Protein AF-A0A6W0LTY1-F1 (afdb_monomer)

Organism: Salmonella enterica I (NCBI:txid59201)

Solvent-accessible surface area (backbone atoms only — not comparable to full-atom values): 7071 Å² total; per-residue (Å²): 86,79,49,57,76,75,85,70,92,63,84,70,81,53,72,70,56,63,74,70,50,47,71,68,54,81,70,44,50,62,34,54,58,46,40,62,73,64,42,72,47,89,92,46,80,63,73,86,64,76,85,74,84,88,75,75,88,73,92,55,81,94,46,54,25,20,43,73,61,71,98,53,19,27,34,32,40,86,86,71,52,77,41,84,48,52,64,73,60,39,70,75,37,54,63,73,51,68,34,50,70,68,56,50,52,59,51,59,78,76,101

Mean predicted aligned error: 4.76 Å

Foldseek 3Di:
DFDWPDDDPDLDDDPVCVVPTDGPDADDAAPCCCQPPVVVDDPRPDDDSDDDPPDDDPDQPPAWAWDDDDQQIWIAGPVGDIDGDDPVVSVVHHHPDHDYPVRVVVVSVVD

Sequence (111 aa):
SELFDIIKKPPGITELEISNARRIIEPIIVDTYSLFDKKLENGSDWRIIGHQVNYNPKNLDGIYFALGIGDSCKKKDCYGNDFLISESEWKTLPKLSPKGGFDIKKRLEIA

pLDDT: mean 88.89, std 6.34, range [56.34, 97.0]

Structure (mmCIF, N/CA/C/O backbone):
data_AF-A0A6W0LTY1-F1
#
_entry.id   AF-A0A6W0LTY1-F1
#
loop_
_atom_site.group_PDB
_atom_site.id
_atom_site.type_symbol
_atom_site.label_atom_id
_atom_site.label_alt_id
_atom_site.label_comp_id
_atom_site.label_asym_id
_atom_site.label_entity_id
_atom_site.label_seq_id
_atom_site.pdbx_PDB_ins_code
_atom_site.Cartn_x
_atom_site.Cartn_y
_atom_site.Cartn_z
_atom_site.occupancy
_atom_site.B_iso_or_equiv
_atom_site.auth_seq_id
_atom_site.auth_comp_id
_atom_site.auth_asym_id
_atom_site.auth_atom_id
_atom_site.pdbx_PDB_model_num
ATOM 1 N N . SER A 1 1 ? -1.947 -1.388 -0.413 1.00 86.94 1 SER A N 1
ATOM 2 C CA . SER A 1 1 ? -3.018 -0.898 0.470 1.00 86.94 1 SER A CA 1
ATOM 3 C C . SER A 1 1 ? -3.756 0.245 -0.187 1.00 86.94 1 SER A C 1
ATOM 5 O O . SER A 1 1 ? -3.141 1.018 -0.914 1.00 86.94 1 SER A O 1
ATOM 7 N N . GLU A 1 2 ? -5.053 0.351 0.075 1.00 90.25 2 GLU A N 1
ATOM 8 C CA . GLU A 1 2 ? -5.928 1.418 -0.417 1.00 90.25 2 GLU A CA 1
ATOM 9 C C . GLU A 1 2 ? -6.295 2.361 0.732 1.00 90.25 2 GLU A C 1
ATOM 11 O O . GLU A 1 2 ? -6.377 1.930 1.882 1.00 90.25 2 GLU A O 1
ATOM 16 N N . LEU A 1 3 ? -6.503 3.641 0.421 1.00 90.31 3 LEU A N 1
ATOM 17 C CA . LEU A 1 3 ? -6.954 4.656 1.373 1.00 90.31 3 LEU A CA 1
ATOM 18 C C . LEU A 1 3 ? -8.273 5.241 0.871 1.00 90.31 3 LEU A C 1
ATOM 20 O O . LEU A 1 3 ? -8.372 5.595 -0.306 1.00 90.31 3 LEU A O 1
ATOM 24 N N . PHE A 1 4 ? -9.262 5.336 1.757 1.00 90.81 4 PHE A N 1
ATOM 25 C CA . PHE A 1 4 ? -10.635 5.716 1.425 1.00 90.81 4 PHE A CA 1
ATOM 26 C C . PHE A 1 4 ? -11.082 6.975 2.171 1.00 90.81 4 PHE A C 1
ATOM 28 O O . PHE A 1 4 ? -10.571 7.269 3.251 1.00 90.81 4 PHE A O 1
ATOM 35 N N . ASP A 1 5 ? -12.061 7.685 1.610 1.00 90.75 5 ASP A N 1
ATOM 36 C CA . ASP A 1 5 ? -12.627 8.964 2.069 1.00 90.75 5 ASP A CA 1
ATOM 37 C C . ASP A 1 5 ? -13.536 8.863 3.306 1.00 90.75 5 ASP A C 1
ATOM 39 O O . ASP A 1 5 ? -14.534 9.571 3.434 1.00 90.75 5 ASP A O 1
ATOM 43 N N . ILE A 1 6 ? -13.174 8.007 4.264 1.00 89.62 6 ILE A N 1
ATOM 44 C CA . ILE A 1 6 ? -13.935 7.808 5.497 1.00 89.62 6 ILE A CA 1
ATOM 45 C C . ILE A 1 6 ? -13.165 8.369 6.686 1.00 89.62 6 ILE A C 1
ATOM 47 O O . ILE A 1 6 ? -12.155 7.817 7.119 1.00 89.62 6 ILE A O 1
ATOM 51 N N . ILE A 1 7 ? -13.699 9.442 7.267 1.00 87.12 7 ILE A N 1
ATOM 52 C CA . ILE A 1 7 ? -13.157 10.078 8.470 1.00 87.12 7 ILE A CA 1
ATOM 53 C C . ILE A 1 7 ? -14.214 10.009 9.568 1.00 87.12 7 ILE A C 1
ATOM 55 O O . ILE A 1 7 ? -15.308 10.559 9.433 1.00 87.12 7 ILE A O 1
ATOM 59 N N . LYS A 1 8 ? -13.892 9.336 10.677 1.00 85.19 8 LYS A N 1
ATOM 60 C CA . LYS A 1 8 ? -14.809 9.148 11.809 1.00 85.19 8 LYS A CA 1
ATOM 61 C C . LYS A 1 8 ? -14.131 9.507 13.121 1.00 85.19 8 LYS A C 1
ATOM 63 O O . LYS A 1 8 ? -12.948 9.256 13.316 1.00 85.19 8 LYS A O 1
ATOM 68 N N . LYS A 1 9 ? -14.916 10.086 14.033 1.00 86.25 9 LYS A N 1
ATOM 69 C CA . LYS A 1 9 ? -14.499 10.329 15.421 1.00 86.25 9 LYS A CA 1
ATOM 70 C C . LYS A 1 9 ? -14.461 9.031 16.247 1.00 86.25 9 LYS A C 1
ATOM 72 O O . LYS A 1 9 ? -13.459 8.814 16.920 1.00 86.25 9 LYS A O 1
ATOM 77 N N . PRO A 1 10 ? -15.499 8.168 16.227 1.00 87.38 10 PRO A N 1
ATOM 78 C CA . PRO A 1 10 ? -15.429 6.870 16.895 1.00 87.38 10 PRO A CA 1
ATOM 79 C C . PRO A 1 10 ? -14.764 5.793 16.011 1.00 87.38 10 PRO A C 1
ATOM 81 O O . PRO A 1 10 ? -14.908 5.840 14.785 1.00 87.38 10 PRO A O 1
ATOM 84 N N . PRO A 1 11 ? -14.111 4.778 16.611 1.00 84.12 11 PRO A N 1
ATOM 85 C CA . PRO A 1 11 ? -13.417 3.700 15.900 1.00 84.12 11 PRO A CA 1
ATOM 86 C C . PRO A 1 11 ? -14.380 2.586 15.448 1.00 84.12 11 PRO A C 1
ATOM 88 O O . PRO A 1 11 ? -14.228 1.430 15.830 1.00 84.12 11 PRO A O 1
ATOM 91 N N . GLY A 1 12 ? -15.400 2.926 14.660 1.00 86.81 12 GLY A N 1
ATOM 92 C CA . GLY A 1 12 ? -16.379 1.959 14.156 1.00 86.81 12 GLY A CA 1
ATOM 93 C C . GLY A 1 12 ? -16.686 2.178 12.683 1.00 86.81 12 GLY A C 1
ATOM 94 O O . GLY A 1 12 ? -16.869 3.316 12.257 1.00 86.81 12 GLY A O 1
ATOM 95 N N . ILE A 1 13 ? -16.775 1.096 11.913 1.00 88.62 13 ILE A N 1
ATOM 96 C CA . ILE A 1 13 ? -17.055 1.113 10.475 1.00 88.62 13 ILE A CA 1
ATOM 97 C C . ILE A 1 13 ? -18.080 0.027 10.131 1.00 88.62 13 ILE A C 1
ATOM 99 O O . ILE A 1 13 ? -18.038 -1.065 10.692 1.00 88.62 13 ILE A O 1
ATOM 103 N N . THR A 1 14 ? -19.014 0.334 9.237 1.00 88.69 14 THR A N 1
ATOM 104 C CA . THR A 1 14 ? -20.023 -0.609 8.733 1.00 88.69 14 THR A CA 1
ATOM 105 C C . THR A 1 14 ? -19.670 -1.096 7.328 1.00 88.69 14 THR A C 1
ATOM 107 O O . THR A 1 14 ? -18.982 -0.411 6.572 1.00 88.69 14 THR A O 1
ATOM 110 N N . GLU A 1 15 ? -20.186 -2.261 6.934 1.00 86.31 15 GLU A N 1
ATOM 111 C CA . GLU A 1 15 ? -19.997 -2.795 5.575 1.00 86.31 15 GLU A CA 1
ATOM 112 C C . GLU A 1 15 ? -20.553 -1.862 4.491 1.00 86.31 15 GLU A C 1
ATOM 114 O O . GLU A 1 15 ? -19.966 -1.733 3.414 1.00 86.31 15 GLU A O 1
ATOM 119 N N . LEU A 1 16 ? -21.668 -1.180 4.781 1.00 87.88 16 LEU A N 1
ATOM 120 C CA . LEU A 1 16 ? -22.277 -0.216 3.867 1.00 87.88 16 LEU A CA 1
ATOM 121 C C . LEU A 1 16 ? -21.369 0.998 3.646 1.00 87.88 16 LEU A C 1
ATOM 123 O O . LEU A 1 16 ? -21.268 1.487 2.522 1.00 87.88 16 LEU A O 1
ATOM 127 N N . GLU A 1 17 ? -20.699 1.475 4.697 1.00 90.00 17 GLU A N 1
ATOM 128 C CA . GLU A 1 17 ? -19.718 2.556 4.584 1.00 90.00 17 GLU A CA 1
ATOM 129 C C . GLU A 1 17 ? -18.525 2.118 3.726 1.00 90.00 17 GLU A C 1
ATOM 131 O O . GLU A 1 17 ? -18.175 2.827 2.790 1.00 90.00 17 GLU A O 1
ATOM 136 N N . ILE A 1 18 ? -17.967 0.923 3.960 1.00 86.19 18 ILE A N 1
ATOM 137 C CA . ILE A 1 18 ? -16.850 0.382 3.161 1.00 86.19 18 ILE A CA 1
ATOM 138 C C . ILE A 1 18 ? -17.245 0.230 1.686 1.00 86.19 18 ILE A C 1
ATOM 140 O O . ILE A 1 18 ? -16.484 0.599 0.795 1.00 86.19 18 ILE A O 1
ATOM 144 N N . SER A 1 19 ? -18.446 -0.286 1.421 1.00 84.88 19 SER A N 1
ATOM 145 C CA . SER A 1 19 ? -18.919 -0.564 0.058 1.00 84.88 19 SER A CA 1
ATOM 146 C C . SER A 1 19 ? -19.166 0.698 -0.772 1.00 84.88 19 SER A C 1
ATOM 148 O O . SER A 1 19 ? -19.085 0.641 -1.997 1.00 84.88 19 SER A O 1
ATOM 150 N N . ASN A 1 20 ? -19.468 1.824 -0.118 1.00 88.12 20 ASN A N 1
ATOM 151 C CA . ASN A 1 20 ? -19.691 3.120 -0.768 1.00 88.12 20 ASN A CA 1
ATOM 152 C C . ASN A 1 20 ? -18.465 4.044 -0.724 1.00 88.12 20 ASN A C 1
ATOM 154 O O . ASN A 1 20 ? -18.503 5.130 -1.305 1.00 88.12 20 ASN A O 1
ATOM 158 N N . ALA A 1 21 ? -17.401 3.626 -0.038 1.00 89.12 21 ALA A N 1
ATOM 159 C CA . ALA A 1 21 ? -16.182 4.396 0.120 1.00 89.12 21 ALA A CA 1
ATOM 160 C C . ALA A 1 21 ? -15.499 4.633 -1.230 1.00 89.12 21 ALA A C 1
ATOM 162 O O . ALA A 1 21 ? -15.435 3.743 -2.085 1.00 89.12 21 ALA A O 1
ATOM 163 N N . ARG A 1 22 ? -14.924 5.820 -1.411 1.00 90.00 22 ARG A N 1
ATOM 164 C CA . ARG A 1 22 ? -14.123 6.150 -2.588 1.00 90.00 22 ARG A CA 1
ATOM 165 C C . ARG A 1 22 ? -12.656 6.155 -2.224 1.00 90.00 22 ARG A C 1
ATOM 167 O O . ARG A 1 22 ? -12.241 6.721 -1.215 1.00 90.00 22 ARG A O 1
ATOM 174 N N . ARG A 1 23 ? -11.859 5.517 -3.076 1.00 90.25 23 ARG A N 1
ATOM 175 C CA . ARG A 1 23 ? -10.405 5.545 -2.960 1.00 90.25 23 ARG A CA 1
ATOM 176 C C . ARG A 1 23 ? -9.927 6.985 -3.192 1.00 90.25 23 ARG A C 1
ATOM 178 O O . ARG A 1 23 ? -10.265 7.565 -4.219 1.00 90.25 23 ARG A O 1
ATOM 185 N N . ILE A 1 24 ? -9.163 7.543 -2.254 1.00 90.56 24 ILE A N 1
ATOM 186 C CA . ILE A 1 24 ? -8.680 8.937 -2.322 1.00 90.56 24 ILE A CA 1
ATOM 187 C C . ILE A 1 24 ? -7.466 9.044 -3.252 1.00 90.56 24 ILE A C 1
ATOM 189 O O . ILE A 1 24 ? -7.342 9.987 -4.022 1.00 90.56 24 ILE A O 1
ATOM 193 N N . ILE A 1 25 ? -6.563 8.063 -3.184 1.00 88.94 25 ILE A N 1
ATOM 194 C CA . ILE A 1 25 ? -5.313 8.044 -3.951 1.00 88.94 25 ILE A CA 1
ATOM 195 C C . ILE A 1 25 ? -5.060 6.670 -4.560 1.00 88.94 25 ILE A C 1
ATOM 197 O O . ILE A 1 25 ? -5.619 5.669 -4.114 1.00 88.94 25 ILE A O 1
ATOM 201 N N . GLU A 1 26 ? -4.168 6.595 -5.545 1.00 88.12 26 GLU A N 1
ATOM 202 C CA . GLU A 1 26 ? -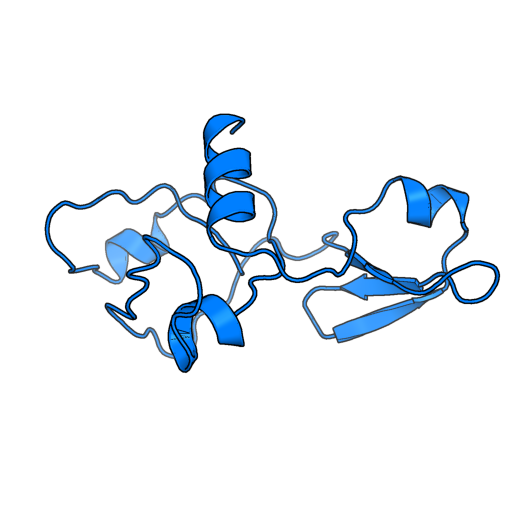3.672 5.310 -6.038 1.00 88.12 26 GLU A CA 1
ATOM 203 C C . GLU A 1 26 ? -3.120 4.440 -4.892 1.00 88.12 26 GLU A C 1
ATOM 205 O O . GLU A 1 26 ? -2.546 4.978 -3.936 1.00 88.12 26 GLU A O 1
ATOM 210 N N . PRO A 1 27 ? -3.267 3.103 -4.968 1.00 91.06 27 PRO A N 1
ATOM 211 C CA . PRO A 1 27 ? -2.743 2.196 -3.964 1.00 91.06 27 PRO A CA 1
ATOM 212 C C . PRO A 1 27 ? -1.266 2.450 -3.678 1.00 91.06 27 PRO A C 1
ATOM 214 O O . PRO A 1 27 ? -0.460 2.731 -4.564 1.00 91.06 27 PRO A O 1
ATOM 217 N N . ILE A 1 28 ? -0.905 2.295 -2.412 1.00 92.44 28 ILE A N 1
ATOM 218 C CA . ILE A 1 28 ? 0.464 2.455 -1.929 1.00 92.44 28 ILE A CA 1
ATOM 219 C C . ILE A 1 28 ? 0.923 1.188 -1.217 1.00 92.44 28 ILE A C 1
ATOM 221 O O . ILE A 1 28 ? 0.115 0.417 -0.691 1.00 92.44 28 ILE A O 1
ATOM 225 N N . ILE A 1 29 ? 2.235 0.984 -1.164 1.00 92.94 29 ILE A N 1
ATOM 226 C CA . ILE A 1 29 ? 2.831 -0.037 -0.306 1.00 92.94 29 ILE A CA 1
ATOM 227 C C . ILE A 1 29 ? 2.969 0.566 1.086 1.00 92.94 29 ILE A C 1
ATOM 229 O O . ILE A 1 29 ? 3.610 1.599 1.244 1.00 92.94 29 ILE A O 1
ATOM 233 N N . VAL A 1 30 ? 2.352 -0.056 2.084 1.00 92.44 30 VAL A N 1
ATOM 234 C CA . VAL A 1 30 ? 2.373 0.413 3.474 1.00 92.44 30 VAL A CA 1
ATOM 235 C C . VAL A 1 30 ? 3.407 -0.396 4.240 1.00 92.44 30 VAL A C 1
ATOM 237 O O . VAL A 1 30 ? 3.459 -1.616 4.090 1.00 92.44 30 VAL A O 1
ATOM 240 N N . ASP A 1 31 ? 4.225 0.272 5.046 1.00 93.06 31 ASP A N 1
ATOM 241 C CA . ASP A 1 31 ? 5.134 -0.397 5.975 1.00 93.06 31 ASP A CA 1
ATOM 242 C C . ASP A 1 31 ? 4.340 -0.950 7.161 1.00 93.06 31 ASP A C 1
ATOM 244 O O . ASP A 1 31 ? 4.140 -0.297 8.185 1.00 93.06 31 ASP A O 1
ATOM 248 N N . THR A 1 32 ? 3.815 -2.162 6.996 1.00 90.81 32 THR A N 1
ATOM 249 C CA . THR A 1 32 ? 2.959 -2.772 8.012 1.00 90.81 32 THR A CA 1
ATOM 250 C C . THR A 1 32 ? 3.716 -3.107 9.293 1.00 90.81 32 THR A C 1
ATOM 252 O O . THR A 1 32 ? 3.143 -3.039 10.382 1.00 90.81 32 THR A O 1
ATOM 255 N N . TYR A 1 33 ? 5.008 -3.406 9.171 1.00 90.44 33 TYR A N 1
ATOM 256 C CA . TYR A 1 33 ? 5.855 -3.782 10.292 1.00 90.44 33 TYR A CA 1
ATOM 257 C C . TYR A 1 33 ? 6.090 -2.603 11.240 1.00 90.44 33 TYR A C 1
ATOM 259 O O . TYR A 1 33 ? 5.905 -2.734 12.453 1.00 90.44 33 TYR A O 1
ATOM 267 N N . SER A 1 34 ? 6.463 -1.432 10.714 1.00 90.31 34 SER A N 1
ATOM 268 C CA . SER A 1 34 ? 6.692 -0.260 11.567 1.00 90.31 34 SER A CA 1
ATOM 269 C C . SER A 1 34 ? 5.389 0.358 12.081 1.00 90.31 34 SER A C 1
ATOM 271 O O . SER A 1 34 ? 5.371 0.852 13.211 1.00 90.31 34 SER A O 1
ATOM 273 N N . LEU A 1 35 ? 4.299 0.288 11.307 1.00 90.88 35 LEU A N 1
ATOM 274 C CA . LEU A 1 35 ? 3.026 0.933 11.638 1.00 90.88 35 LEU A CA 1
ATOM 275 C C . LEU A 1 35 ? 2.125 0.116 12.563 1.00 90.88 35 LEU A C 1
ATOM 277 O O . LEU A 1 35 ? 1.594 0.666 13.528 1.00 90.88 35 LEU A O 1
ATOM 281 N N . PHE A 1 36 ? 1.933 -1.173 12.280 1.00 88.50 36 PHE A N 1
ATOM 282 C CA . PHE A 1 36 ? 0.982 -2.008 13.018 1.00 88.50 36 PHE A CA 1
ATOM 283 C C . PHE A 1 36 ? 1.678 -2.901 14.046 1.00 88.50 36 PHE A C 1
ATOM 285 O O . PHE A 1 36 ? 1.252 -2.925 15.203 1.00 88.50 36 PHE A O 1
ATOM 292 N N . ASP A 1 37 ? 2.756 -3.588 13.651 1.00 88.06 37 ASP A N 1
ATOM 293 C CA . ASP A 1 37 ? 3.387 -4.609 14.498 1.00 88.06 37 ASP A CA 1
ATOM 294 C C . ASP A 1 37 ? 4.233 -3.989 15.610 1.00 88.06 37 ASP A C 1
ATOM 296 O O . ASP A 1 37 ? 4.022 -4.245 16.798 1.00 88.06 37 ASP A O 1
ATOM 300 N N . LYS A 1 38 ? 5.225 -3.178 15.230 1.00 88.31 38 LYS A N 1
ATOM 301 C CA . LYS A 1 38 ? 6.206 -2.618 16.166 1.00 88.31 38 LYS A CA 1
ATOM 302 C C . LYS A 1 38 ? 5.868 -1.211 16.646 1.00 88.31 38 LYS A C 1
ATOM 304 O O . LYS A 1 38 ? 6.403 -0.812 17.677 1.00 88.31 38 LYS A O 1
ATOM 309 N N . LYS A 1 39 ? 5.003 -0.481 15.928 1.00 87.00 39 LYS A N 1
ATOM 310 C CA . LYS A 1 39 ? 4.595 0.904 16.242 1.00 87.00 39 LYS A CA 1
ATOM 311 C C . LYS A 1 39 ? 5.804 1.812 16.502 1.00 87.00 39 LYS A C 1
ATOM 313 O O . LYS A 1 39 ? 5.860 2.526 17.498 1.00 87.00 39 LYS A O 1
ATOM 318 N N . LEU A 1 40 ? 6.804 1.724 15.625 1.00 86.38 40 LEU A N 1
ATOM 319 C CA . LEU A 1 40 ? 8.106 2.388 15.796 1.00 86.38 40 LEU A CA 1
ATOM 320 C C . LEU A 1 40 ? 8.053 3.885 15.498 1.00 86.38 40 LEU A C 1
ATOM 322 O O . LEU A 1 40 ? 8.941 4.632 15.897 1.00 86.38 40 LEU A O 1
ATOM 326 N N . GLU A 1 41 ? 7.043 4.320 14.753 1.00 84.56 41 GLU A N 1
ATOM 327 C CA . GLU A 1 41 ? 6.927 5.701 14.314 1.00 84.56 41 GLU A CA 1
ATOM 328 C C . GLU A 1 41 ? 6.305 6.609 15.385 1.00 84.56 41 GLU A C 1
ATOM 330 O O . GLU A 1 41 ? 5.255 6.317 15.960 1.00 84.56 41 GLU A O 1
ATOM 335 N N . ASN A 1 42 ? 6.918 7.773 15.607 1.00 79.50 42 ASN A N 1
ATOM 336 C CA . ASN A 1 42 ? 6.392 8.777 16.530 1.00 79.50 42 ASN A CA 1
ATOM 337 C C . ASN A 1 42 ? 5.022 9.294 16.060 1.00 79.50 42 ASN A C 1
ATOM 339 O O . ASN A 1 42 ? 4.862 9.739 14.924 1.00 79.50 42 ASN A O 1
ATOM 343 N N . GLY A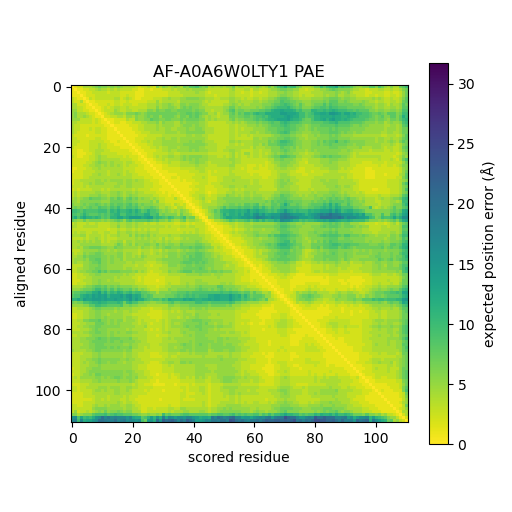 1 43 ? 4.024 9.260 16.947 1.00 72.50 43 GLY A N 1
ATOM 344 C CA . GLY A 1 43 ? 2.652 9.669 16.615 1.00 72.50 43 GLY A CA 1
ATOM 345 C C . GLY A 1 43 ? 1.916 8.692 15.686 1.00 72.50 43 GLY A C 1
ATOM 346 O O . GLY A 1 43 ? 0.945 9.076 15.024 1.00 72.50 43 GLY A O 1
ATOM 347 N N . SER A 1 44 ? 2.392 7.448 15.610 1.00 69.44 44 SER A N 1
ATOM 348 C CA . SER A 1 44 ? 1.762 6.347 14.890 1.00 69.44 44 SER A CA 1
ATOM 349 C C . SER A 1 44 ? 0.897 5.533 15.849 1.00 69.44 44 SER A C 1
ATOM 351 O O . SER A 1 44 ? 1.388 4.662 16.561 1.00 69.44 44 SER A O 1
ATOM 353 N N . ASP A 1 45 ? -0.406 5.829 15.885 1.00 80.25 45 ASP A N 1
ATOM 354 C CA . ASP A 1 45 ? -1.382 5.029 16.635 1.00 80.25 45 ASP A CA 1
ATOM 355 C C . ASP A 1 45 ? -2.320 4.260 15.704 1.00 80.25 45 ASP A C 1
ATOM 357 O O . ASP A 1 45 ? -3.542 4.288 15.830 1.00 80.25 45 ASP A O 1
ATOM 361 N N . TRP A 1 46 ? -1.737 3.572 14.722 1.00 86.69 46 TRP A N 1
ATOM 362 C CA . TRP A 1 46 ? -2.518 2.780 13.781 1.00 86.69 46 TRP A CA 1
ATOM 363 C C . TRP A 1 46 ? -3.123 1.575 14.509 1.00 86.69 46 TRP A C 1
ATOM 365 O O . TRP A 1 46 ? -2.481 0.905 15.332 1.00 86.69 46 TRP A O 1
ATOM 375 N N . ARG A 1 47 ? -4.412 1.341 14.259 1.00 85.88 47 ARG A N 1
ATOM 376 C CA . ARG A 1 47 ? -5.216 0.289 14.885 1.00 85.88 47 ARG A CA 1
ATOM 377 C C . ARG A 1 47 ? -6.138 -0.328 13.851 1.00 85.88 47 ARG A C 1
ATOM 379 O O . ARG A 1 47 ? -6.697 0.369 13.009 1.00 85.88 47 ARG A O 1
ATOM 386 N N . ILE A 1 48 ? -6.314 -1.639 13.948 1.00 86.69 48 ILE A N 1
ATOM 387 C CA . ILE A 1 48 ? -7.317 -2.364 13.174 1.00 86.69 48 ILE A CA 1
ATOM 388 C C . ILE A 1 48 ? -8.650 -2.197 13.909 1.00 86.69 48 ILE A C 1
ATOM 390 O O . ILE A 1 48 ? -8.766 -2.601 15.063 1.00 86.69 48 ILE A O 1
ATOM 394 N N . ILE A 1 49 ? -9.633 -1.573 13.256 1.00 85.94 49 ILE A N 1
ATOM 395 C CA . ILE A 1 49 ? -10.962 -1.285 13.834 1.00 85.94 49 ILE A CA 1
ATOM 396 C C . ILE A 1 49 ? -12.071 -2.198 13.291 1.00 85.94 49 ILE A C 1
ATOM 398 O O . ILE A 1 49 ? -13.228 -2.073 13.679 1.00 85.94 49 ILE A O 1
ATOM 402 N N . GLY A 1 50 ? -11.732 -3.104 12.376 1.00 85.06 50 GLY A N 1
ATOM 403 C CA . GLY A 1 50 ? -12.672 -4.018 11.741 1.00 85.06 50 GLY A CA 1
ATOM 404 C C . GLY A 1 50 ? -11.971 -4.972 10.780 1.00 85.06 50 GLY A C 1
ATOM 405 O O . GLY A 1 50 ? -10.806 -4.778 10.431 1.00 85.06 50 GLY A O 1
ATOM 406 N N . HIS A 1 51 ? -12.692 -6.007 10.362 1.00 85.94 51 HIS A N 1
ATOM 407 C CA . HIS A 1 51 ? -12.252 -6.995 9.383 1.00 85.94 51 HIS A CA 1
ATOM 408 C C . HIS A 1 51 ? -13.460 -7.389 8.534 1.00 85.94 51 HIS A C 1
ATOM 410 O O . HIS A 1 51 ? -14.512 -7.718 9.075 1.00 85.94 51 HIS A O 1
ATOM 416 N N . GLN A 1 52 ? -13.295 -7.356 7.215 1.00 82.94 52 GLN A N 1
ATOM 417 C CA . GLN A 1 52 ? -14.272 -7.864 6.263 1.00 82.94 52 GLN A CA 1
ATOM 418 C C . GLN A 1 52 ? -13.722 -9.115 5.580 1.00 82.94 52 GLN A C 1
ATOM 420 O O . GLN A 1 52 ? -12.648 -9.084 4.977 1.00 82.94 52 GLN A O 1
ATOM 425 N N . VAL A 1 53 ? -14.484 -10.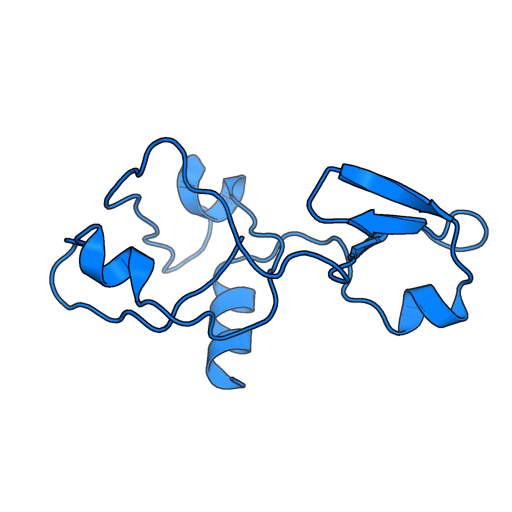203 5.645 1.00 85.62 53 VAL A N 1
ATOM 426 C CA . VAL A 1 53 ? -14.158 -11.448 4.944 1.00 85.62 53 VAL A CA 1
ATOM 427 C C . VAL A 1 53 ? -14.550 -11.308 3.470 1.00 85.62 53 VAL A C 1
ATOM 429 O O . VAL A 1 53 ? -15.571 -10.701 3.153 1.00 85.62 53 VAL A O 1
ATOM 432 N N . ASN A 1 54 ? -13.748 -11.877 2.566 1.00 85.88 54 ASN A N 1
ATOM 433 C CA . ASN A 1 54 ? -13.983 -11.865 1.113 1.00 85.88 54 ASN A CA 1
ATOM 434 C C . ASN A 1 54 ? -14.05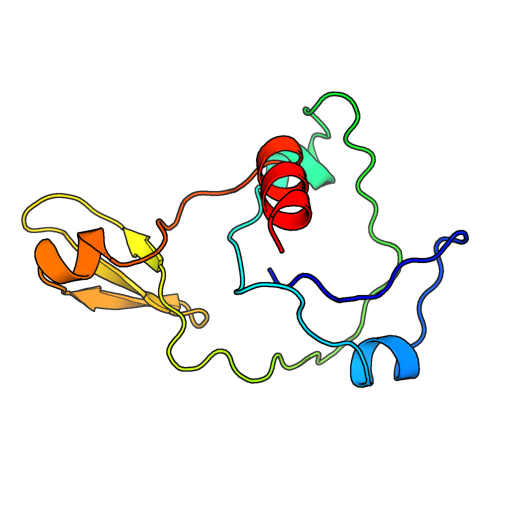1 -10.460 0.487 1.00 85.88 54 ASN A C 1
ATOM 436 O O . ASN A 1 54 ? -14.735 -10.257 -0.518 1.00 85.88 54 ASN A O 1
ATOM 440 N N . TYR A 1 55 ? -13.345 -9.483 1.060 1.00 83.38 55 TYR A N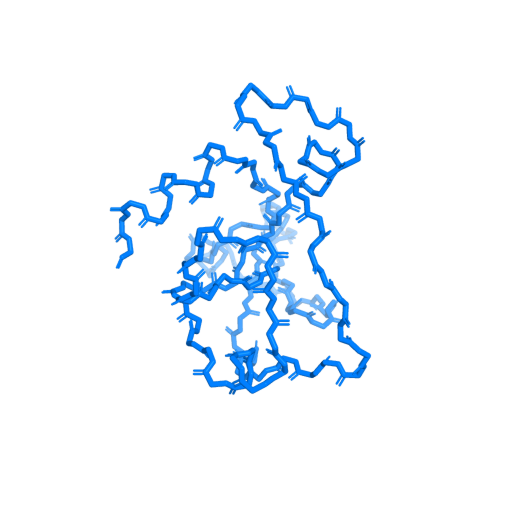 1
ATOM 441 C CA . TYR A 1 55 ? -13.163 -8.196 0.400 1.00 83.38 55 TYR A CA 1
ATOM 442 C C . TYR A 1 55 ? -12.424 -8.395 -0.931 1.00 83.38 55 TYR A C 1
ATOM 444 O O . TYR A 1 55 ? -11.301 -8.900 -0.950 1.00 83.38 55 TYR A O 1
ATOM 452 N N . ASN A 1 56 ? -13.057 -7.992 -2.034 1.00 83.38 56 ASN A N 1
ATOM 453 C CA . ASN A 1 56 ? -12.442 -8.005 -3.354 1.00 83.38 56 ASN A CA 1
ATOM 454 C C . ASN A 1 56 ? -12.205 -6.562 -3.828 1.00 83.38 56 ASN A C 1
ATOM 456 O O . ASN A 1 56 ? -13.181 -5.869 -4.149 1.00 83.38 56 ASN A O 1
ATOM 460 N N . PRO A 1 57 ? -10.948 -6.098 -3.881 1.00 83.19 57 PRO A N 1
ATOM 461 C CA . PRO A 1 57 ? -10.640 -4.762 -4.365 1.00 83.19 57 PRO A CA 1
ATOM 462 C C . PRO A 1 57 ? -10.991 -4.634 -5.851 1.00 83.19 57 PRO A C 1
ATOM 464 O O . PRO A 1 57 ? -10.726 -5.524 -6.659 1.00 83.19 57 PRO A O 1
ATOM 467 N N . LYS A 1 58 ? -11.599 -3.506 -6.222 1.00 84.94 58 LYS A N 1
ATOM 468 C CA . LYS A 1 58 ? -11.952 -3.185 -7.614 1.00 84.94 58 LYS A CA 1
ATOM 469 C C . LYS A 1 58 ? -10.945 -2.198 -8.193 1.00 84.94 58 LYS A C 1
ATOM 471 O O . LYS A 1 58 ? -10.317 -1.446 -7.450 1.00 84.94 58 LYS A O 1
ATOM 476 N N . ASN A 1 59 ? -10.829 -2.145 -9.519 1.00 86.19 59 ASN A N 1
ATOM 477 C CA . ASN A 1 59 ? -9.988 -1.164 -10.217 1.00 86.19 59 ASN A CA 1
ATOM 478 C C . ASN A 1 59 ? -8.518 -1.223 -9.753 1.00 86.19 59 ASN A C 1
ATOM 480 O O . ASN A 1 59 ? -7.942 -0.213 -9.336 1.00 86.19 59 ASN A O 1
ATOM 484 N N . LEU A 1 60 ? -7.956 -2.434 -9.725 1.00 88.94 60 LEU A N 1
ATOM 485 C CA . LEU A 1 60 ? -6.523 -2.661 -9.513 1.00 88.94 60 LEU A CA 1
ATOM 486 C C . LEU A 1 60 ? -5.767 -2.911 -10.822 1.00 88.94 60 LEU A C 1
ATOM 488 O O . LEU A 1 60 ? -4.543 -2.801 -10.848 1.00 88.94 60 LEU A O 1
ATOM 492 N N . ASP A 1 61 ? -6.484 -3.215 -11.904 1.00 90.50 61 ASP A N 1
ATOM 493 C CA . ASP A 1 61 ? -5.891 -3.379 -13.225 1.00 90.50 61 ASP A CA 1
ATOM 494 C C . ASP A 1 61 ? -5.176 -2.097 -13.659 1.00 90.50 61 ASP A C 1
ATOM 496 O O . ASP A 1 61 ? -5.669 -0.985 -13.463 1.00 90.50 61 ASP A O 1
ATOM 500 N N . GLY A 1 62 ? -3.991 -2.254 -14.247 1.00 90.50 62 GLY A N 1
ATOM 501 C CA . GLY A 1 62 ? -3.169 -1.124 -14.682 1.00 90.50 62 GLY A CA 1
ATOM 502 C C . GLY A 1 62 ? -2.327 -0.478 -13.577 1.00 90.50 62 GLY A C 1
ATOM 503 O O . GLY A 1 62 ? -1.558 0.436 -13.874 1.00 90.50 62 GLY A O 1
ATOM 504 N N . ILE A 1 63 ? -2.424 -0.946 -12.328 1.00 92.62 63 ILE A N 1
ATOM 505 C CA . ILE A 1 63 ? -1.635 -0.421 -11.208 1.00 92.62 63 ILE A CA 1
ATOM 506 C C . ILE A 1 63 ? -0.369 -1.253 -11.043 1.00 92.62 63 ILE A C 1
ATOM 508 O O . ILE A 1 63 ? -0.410 -2.457 -10.789 1.00 92.62 63 ILE A O 1
ATOM 512 N N . TYR A 1 64 ? 0.771 -0.579 -11.169 1.00 95.50 64 TYR A N 1
ATOM 513 C CA . TYR A 1 64 ? 2.080 -1.213 -11.207 1.00 95.50 64 TYR A CA 1
ATOM 514 C C . TYR A 1 64 ? 3.091 -0.475 -10.342 1.00 95.50 64 TYR A C 1
ATOM 516 O O . TYR A 1 64 ? 3.128 0.755 -10.321 1.00 95.50 64 TYR A O 1
ATOM 524 N N . PHE A 1 65 ? 3.977 -1.236 -9.705 1.00 95.81 65 PHE A N 1
ATOM 525 C CA . PHE A 1 65 ? 5.084 -0.701 -8.923 1.00 95.81 65 PHE A CA 1
ATOM 526 C C . PHE A 1 65 ? 6.426 -1.133 -9.501 1.00 95.81 65 PHE A C 1
ATOM 528 O O . PHE A 1 65 ? 6.662 -2.315 -9.745 1.00 95.81 65 PHE A O 1
ATOM 535 N N . ALA A 1 66 ? 7.324 -0.173 -9.685 1.00 95.94 66 ALA A N 1
ATOM 536 C CA . ALA A 1 66 ? 8.660 -0.383 -10.220 1.00 95.94 66 ALA A CA 1
ATOM 537 C C . ALA A 1 66 ? 9.619 -0.962 -9.165 1.00 95.94 66 ALA A C 1
ATOM 539 O O . ALA A 1 66 ? 9.683 -0.471 -8.034 1.00 95.94 66 ALA A O 1
ATOM 540 N N . LEU A 1 67 ? 10.412 -1.961 -9.558 1.00 95.38 67 LEU A N 1
ATOM 541 C CA . LEU A 1 67 ? 11.472 -2.582 -8.758 1.00 95.38 67 LEU A CA 1
ATOM 542 C C . LEU A 1 67 ? 12.679 -2.956 -9.633 1.00 95.38 67 LEU A C 1
ATOM 544 O O . LEU A 1 67 ? 12.591 -2.943 -10.860 1.00 95.38 67 LEU A O 1
ATOM 548 N N . GLY A 1 68 ? 13.813 -3.264 -9.001 1.00 93.19 68 GLY A N 1
ATOM 549 C CA . GLY A 1 68 ? 15.077 -3.508 -9.704 1.00 93.19 68 GLY A CA 1
ATOM 550 C C . GLY A 1 68 ? 15.742 -2.227 -10.218 1.00 93.19 68 GLY A C 1
ATOM 551 O O . GLY A 1 68 ? 15.185 -1.133 -10.103 1.00 93.19 68 GLY A O 1
ATOM 552 N N . ILE A 1 69 ? 16.954 -2.377 -10.748 1.00 88.56 69 ILE A N 1
ATOM 553 C CA . ILE A 1 69 ? 17.786 -1.296 -11.300 1.00 88.56 69 ILE A CA 1
ATOM 554 C C . ILE A 1 69 ? 18.499 -1.771 -12.572 1.00 88.56 69 ILE A C 1
ATOM 556 O O . ILE A 1 69 ? 18.801 -2.961 -12.701 1.00 88.56 69 ILE A O 1
ATOM 560 N N . GLY A 1 70 ? 18.792 -0.851 -13.492 1.00 84.81 70 GLY A N 1
ATOM 561 C CA . GLY A 1 70 ? 19.501 -1.172 -14.733 1.00 84.81 70 GLY A CA 1
ATOM 562 C C . GLY A 1 70 ? 18.755 -2.204 -15.581 1.00 84.81 70 GLY A C 1
ATOM 563 O O . GLY A 1 70 ? 17.529 -2.179 -15.694 1.00 84.81 70 GLY A O 1
ATOM 564 N N . ASP A 1 71 ? 19.491 -3.206 -16.059 1.00 86.12 71 ASP A N 1
ATOM 565 C CA . ASP A 1 71 ? 18.964 -4.318 -16.865 1.00 86.12 71 ASP A CA 1
ATOM 566 C C . ASP A 1 71 ? 17.981 -5.238 -16.111 1.00 86.12 71 ASP A C 1
ATOM 568 O O . ASP A 1 71 ? 17.396 -6.151 -16.691 1.00 86.12 71 ASP A O 1
ATOM 572 N N . SER A 1 72 ? 17.779 -5.015 -14.807 1.00 91.50 72 SER A N 1
ATOM 573 C CA . SER A 1 72 ? 16.834 -5.769 -13.973 1.00 91.50 72 SER A CA 1
ATOM 574 C C . SER A 1 72 ? 15.530 -5.021 -13.677 1.00 91.50 72 SER A C 1
ATOM 576 O O . SER A 1 72 ? 14.766 -5.453 -12.808 1.00 91.50 72 SER A O 1
ATOM 578 N N . CYS A 1 73 ? 15.268 -3.905 -14.367 1.00 95.56 73 CYS A N 1
ATOM 579 C CA . CYS A 1 73 ? 14.035 -3.141 -14.214 1.00 95.56 73 CYS A CA 1
ATOM 580 C C . CYS A 1 73 ? 12.795 -4.012 -14.460 1.00 95.56 73 CYS A C 1
ATOM 582 O O . CYS A 1 73 ? 12.595 -4.608 -15.521 1.00 95.56 73 CYS A O 1
ATOM 584 N N . LYS A 1 74 ? 11.935 -4.057 -13.445 1.00 97.00 74 LYS A N 1
ATOM 585 C CA . LYS A 1 74 ? 10.659 -4.764 -13.468 1.00 97.00 74 LYS A CA 1
ATOM 586 C C . LYS A 1 74 ? 9.545 -3.848 -12.995 1.00 97.00 74 LYS A C 1
ATOM 588 O O . LYS A 1 74 ? 9.785 -2.888 -12.256 1.00 97.00 74 LYS A O 1
ATOM 593 N N . LYS A 1 75 ? 8.318 -4.196 -13.359 1.00 96.69 75 LYS A N 1
ATOM 594 C CA . LYS A 1 75 ? 7.119 -3.778 -12.637 1.00 96.69 75 LYS A CA 1
ATOM 595 C C . LYS A 1 75 ? 6.409 -4.982 -12.044 1.00 96.69 75 LYS A C 1
ATOM 597 O O . LYS A 1 75 ? 6.393 -6.047 -12.654 1.00 96.69 75 LYS A O 1
ATOM 602 N N . LYS A 1 76 ? 5.799 -4.769 -10.885 1.00 96.38 76 LYS A N 1
ATOM 603 C CA . LYS A 1 76 ? 4.952 -5.729 -10.187 1.00 96.38 76 LYS A CA 1
ATOM 604 C C . LYS A 1 76 ? 3.528 -5.202 -10.120 1.00 96.38 76 LYS A C 1
ATOM 606 O O . LYS A 1 76 ? 3.342 -4.039 -9.756 1.00 96.38 76 LYS A O 1
ATOM 611 N N . ASP A 1 77 ? 2.552 -6.021 -10.487 1.00 94.50 77 ASP A N 1
ATOM 612 C CA . ASP A 1 77 ? 1.138 -5.680 -10.298 1.00 94.50 77 ASP A CA 1
ATOM 613 C C . ASP A 1 77 ? 0.665 -5.968 -8.861 1.00 94.50 77 ASP A C 1
ATOM 615 O O . ASP A 1 77 ? 1.400 -6.501 -8.025 1.00 94.50 77 ASP A O 1
ATOM 619 N N . CYS A 1 78 ? -0.584 -5.615 -8.553 1.00 90.25 78 CYS A N 1
ATOM 620 C CA . CYS A 1 78 ? -1.182 -5.887 -7.244 1.00 90.25 78 CYS A CA 1
ATOM 621 C C . CYS A 1 78 ? -1.467 -7.378 -6.976 1.00 90.25 78 CYS A C 1
ATOM 623 O O . CYS A 1 78 ? -1.792 -7.728 -5.843 1.00 90.25 78 CYS A O 1
ATOM 625 N N . TYR A 1 79 ? -1.336 -8.241 -7.986 1.00 90.44 79 TYR A N 1
ATOM 626 C CA . TYR A 1 79 ? -1.559 -9.687 -7.902 1.00 90.44 79 TYR A CA 1
ATOM 627 C C . TYR A 1 79 ? -0.253 -10.473 -7.708 1.00 90.44 79 TYR A C 1
ATOM 629 O O . TYR A 1 79 ? -0.284 -11.682 -7.491 1.00 90.44 79 TYR A O 1
ATOM 637 N N . GLY A 1 80 ? 0.892 -9.786 -7.735 1.00 91.06 80 GLY A N 1
ATOM 638 C CA . GLY A 1 80 ? 2.214 -10.363 -7.513 1.00 91.06 80 GLY A CA 1
ATOM 639 C C . GLY A 1 80 ? 2.938 -10.800 -8.786 1.00 91.06 80 GLY A C 1
ATOM 640 O O . GLY A 1 80 ? 4.026 -11.369 -8.676 1.00 91.06 80 GLY A O 1
ATOM 641 N N . ASN A 1 81 ? 2.393 -10.516 -9.970 1.00 95.44 81 ASN A N 1
ATOM 642 C CA . ASN A 1 81 ? 3.043 -10.839 -11.236 1.00 95.44 81 ASN A CA 1
ATOM 643 C C . ASN A 1 81 ? 4.151 -9.828 -11.547 1.00 95.44 81 ASN A C 1
ATOM 645 O O . ASN A 1 81 ? 3.965 -8.620 -11.384 1.00 95.44 81 ASN A O 1
ATOM 649 N N . ASP A 1 82 ? 5.286 -10.330 -12.030 1.00 96.19 82 ASP A N 1
ATOM 650 C CA . ASP A 1 82 ? 6.448 -9.536 -12.426 1.00 96.19 82 ASP A CA 1
ATOM 651 C C . ASP A 1 82 ? 6.554 -9.430 -13.953 1.00 96.19 82 ASP A C 1
ATOM 653 O O . ASP A 1 82 ? 6.453 -10.426 -14.669 1.00 96.19 82 ASP A O 1
ATOM 657 N N . PHE A 1 83 ? 6.843 -8.227 -14.445 1.00 96.19 83 PHE A N 1
ATOM 658 C CA . PHE A 1 83 ? 7.034 -7.938 -15.865 1.00 96.19 83 PHE A CA 1
ATOM 659 C C . PHE A 1 83 ? 8.346 -7.185 -16.066 1.00 96.19 83 PHE A C 1
ATOM 661 O O . PHE A 1 83 ? 8.613 -6.215 -15.355 1.00 96.19 83 PHE A O 1
ATOM 668 N N . LEU A 1 84 ? 9.158 -7.606 -17.036 1.00 95.94 84 LEU A N 1
ATOM 669 C CA . LEU A 1 84 ? 10.340 -6.849 -17.449 1.00 95.94 84 LEU A CA 1
ATOM 670 C C . LEU A 1 84 ? 9.908 -5.567 -18.163 1.00 95.94 84 LEU A C 1
ATOM 672 O O . LEU A 1 84 ? 8.984 -5.593 -18.976 1.00 95.94 84 LEU A O 1
ATOM 676 N N . ILE A 1 85 ? 10.582 -4.462 -17.855 1.00 96.56 85 ILE A N 1
ATOM 677 C CA . ILE A 1 85 ? 10.299 -3.145 -18.434 1.00 96.56 85 ILE A CA 1
ATOM 678 C C . ILE A 1 85 ? 11.593 -2.408 -18.758 1.00 96.56 85 ILE A C 1
ATOM 680 O O . ILE A 1 85 ? 12.653 -2.719 -18.216 1.00 96.56 85 ILE A O 1
ATOM 684 N N . SER A 1 86 ? 11.502 -1.394 -19.616 1.00 95.19 86 SER A N 1
ATOM 685 C CA . SER A 1 86 ? 12.625 -0.494 -19.861 1.00 95.19 86 SER A CA 1
ATOM 686 C C . SER A 1 86 ? 12.894 0.405 -18.651 1.00 95.19 86 SER A C 1
ATOM 688 O O . SER A 1 86 ? 12.003 0.702 -17.850 1.00 95.19 86 SER A O 1
ATOM 690 N N . GLU A 1 87 ? 14.109 0.947 -18.560 1.00 94.44 87 GLU A N 1
ATOM 691 C CA . GLU A 1 87 ? 14.412 1.986 -17.571 1.00 94.44 87 GLU A CA 1
ATOM 692 C C . GLU A 1 87 ? 13.540 3.241 -17.733 1.00 94.44 87 GLU A C 1
ATOM 694 O O . GLU A 1 87 ? 13.257 3.935 -16.753 1.00 94.44 87 GLU A O 1
ATOM 699 N N . SER A 1 88 ? 13.135 3.567 -18.966 1.00 93.88 88 SER A N 1
ATOM 700 C CA . SER A 1 88 ? 12.293 4.732 -19.243 1.00 93.88 88 SER A CA 1
ATOM 701 C C . SER A 1 88 ? 10.899 4.578 -18.635 1.00 93.88 88 SER A C 1
ATOM 703 O O . SER A 1 88 ? 10.447 5.495 -17.954 1.00 93.88 88 SER A O 1
ATOM 705 N N . GLU A 1 89 ? 10.262 3.415 -18.793 1.00 95.06 89 GLU A N 1
ATOM 706 C CA . GLU A 1 89 ? 8.991 3.091 -18.132 1.00 95.06 89 GLU A CA 1
ATOM 707 C C . GLU A 1 89 ? 9.176 2.981 -16.615 1.00 95.06 89 GLU A C 1
ATOM 709 O O . GLU A 1 89 ? 8.377 3.492 -15.832 1.00 95.06 89 GLU A O 1
ATOM 714 N N . TRP A 1 90 ? 10.278 2.378 -16.166 1.00 95.75 90 TRP A N 1
ATOM 715 C CA . TRP A 1 90 ? 10.565 2.255 -14.741 1.00 95.75 90 TRP A CA 1
ATOM 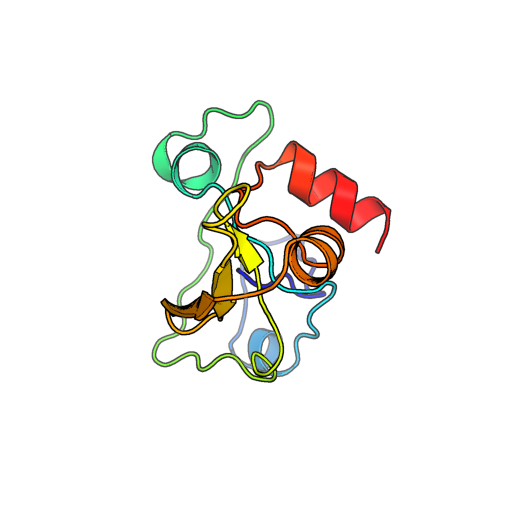716 C C . TRP A 1 90 ? 10.574 3.620 -14.048 1.00 95.75 90 TRP A C 1
ATOM 718 O O . TRP A 1 90 ? 10.034 3.753 -12.949 1.00 95.75 90 TRP A O 1
ATOM 728 N N . LYS A 1 91 ? 11.151 4.652 -14.678 1.00 93.81 91 LYS A N 1
ATOM 729 C CA . LYS A 1 91 ? 11.230 6.019 -14.134 1.00 93.81 91 LYS A CA 1
ATOM 730 C C . LYS A 1 91 ? 9.860 6.669 -13.932 1.00 93.81 91 LYS A C 1
ATOM 732 O O . LYS A 1 91 ? 9.734 7.443 -12.987 1.00 93.81 91 LYS A O 1
ATOM 737 N N . THR A 1 92 ? 8.855 6.335 -14.741 1.00 93.75 92 THR A N 1
ATOM 738 C CA . THR A 1 92 ? 7.509 6.923 -14.638 1.00 93.75 92 THR A CA 1
ATOM 739 C C . THR A 1 92 ? 6.634 6.245 -13.586 1.00 93.75 92 THR A C 1
ATOM 741 O O . THR A 1 92 ? 5.661 6.839 -13.132 1.00 93.75 92 THR A O 1
ATOM 744 N N . LEU A 1 93 ? 6.962 5.013 -13.185 1.00 93.81 93 LEU A N 1
ATOM 745 C CA . LEU A 1 93 ? 6.159 4.234 -12.243 1.00 93.81 93 LEU A CA 1
ATOM 746 C C . LEU A 1 93 ? 6.489 4.537 -10.770 1.00 93.81 93 LEU A C 1
ATOM 748 O O . LEU A 1 93 ? 7.662 4.766 -10.423 1.00 93.81 93 LEU A O 1
ATOM 752 N N . PRO A 1 94 ? 5.487 4.454 -9.868 1.00 92.69 94 PRO A N 1
ATOM 753 C CA . PRO A 1 94 ? 5.727 4.512 -8.433 1.00 92.69 94 PRO A CA 1
ATOM 754 C C . PRO A 1 94 ? 6.623 3.345 -8.009 1.00 92.69 94 PRO A C 1
ATOM 756 O O . PRO A 1 94 ? 6.496 2.227 -8.501 1.00 92.69 94 PRO A O 1
ATOM 759 N N . LYS A 1 95 ? 7.557 3.588 -7.089 1.00 93.06 95 LYS A N 1
ATOM 760 C CA . LYS A 1 95 ? 8.491 2.544 -6.641 1.00 93.06 95 LYS A CA 1
ATOM 761 C C . LYS A 1 95 ? 7.811 1.586 -5.676 1.00 93.06 95 LYS A C 1
ATOM 763 O O . LYS A 1 95 ? 7.050 2.023 -4.811 1.00 93.06 95 LYS A O 1
ATOM 768 N N . LEU A 1 96 ? 8.156 0.305 -5.779 1.00 93.06 96 LEU A N 1
ATOM 769 C CA . LEU A 1 96 ? 7.780 -0.733 -4.824 1.00 93.06 96 LEU A CA 1
ATOM 770 C C . LEU A 1 96 ? 8.576 -0.547 -3.519 1.00 93.06 96 LEU A C 1
ATOM 772 O O . LEU A 1 96 ? 9.497 -1.295 -3.210 1.00 93.06 96 LEU A O 1
ATOM 776 N N . SER A 1 97 ? 8.245 0.509 -2.780 1.00 91.44 97 SER A N 1
ATOM 777 C CA . SER A 1 97 ? 8.882 0.904 -1.525 1.00 91.44 97 SER A CA 1
ATOM 778 C C . SER A 1 97 ? 7.802 1.097 -0.466 1.00 91.44 97 SER A C 1
ATOM 780 O O . SER A 1 97 ? 6.915 1.929 -0.691 1.00 91.44 97 SER A O 1
ATOM 782 N N . PRO A 1 98 ? 7.890 0.404 0.684 1.00 93.25 98 PRO A N 1
ATOM 783 C CA . PRO A 1 98 ? 6.993 0.627 1.812 1.00 93.25 98 PRO A CA 1
ATOM 784 C C . PRO A 1 98 ? 6.992 2.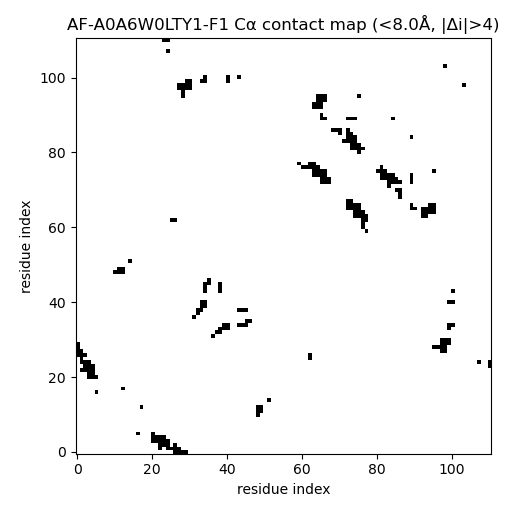088 2.260 1.00 93.25 98 PRO A C 1
ATOM 786 O O . PRO A 1 98 ? 8.023 2.763 2.193 1.00 93.25 98 PRO A O 1
ATOM 789 N N . LYS A 1 99 ? 5.815 2.571 2.660 1.00 93.25 99 LYS A N 1
ATOM 790 C CA . LYS A 1 99 ? 5.558 3.935 3.120 1.00 93.25 99 LYS A CA 1
ATOM 791 C C . LYS A 1 99 ? 5.146 3.923 4.576 1.00 93.25 99 LYS A C 1
ATOM 793 O O . LYS A 1 99 ? 4.213 3.206 4.949 1.00 93.25 99 LYS A O 1
ATOM 798 N N . GLY A 1 100 ? 5.858 4.731 5.349 1.00 92.56 100 GLY A N 1
ATOM 799 C CA . GLY A 1 100 ? 5.561 4.972 6.745 1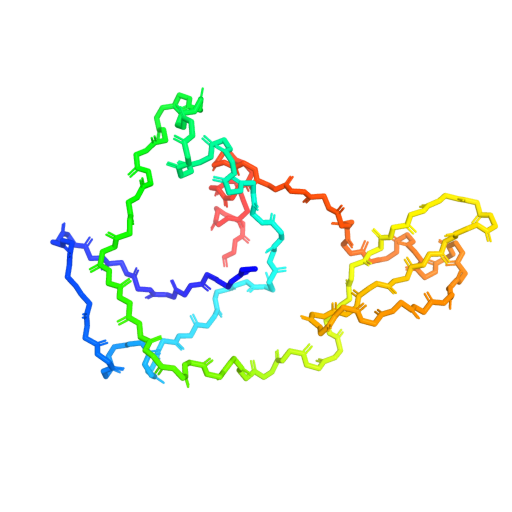.00 92.56 100 GLY A CA 1
ATOM 800 C C . GLY A 1 100 ? 4.423 5.971 6.927 1.00 92.56 100 GLY A C 1
ATOM 801 O O . GLY A 1 100 ? 3.888 6.547 5.977 1.00 92.56 100 GLY A O 1
ATOM 802 N N . GLY A 1 101 ? 4.069 6.225 8.174 1.00 90.56 101 GLY A N 1
ATOM 803 C CA . GLY A 1 101 ? 2.991 7.120 8.578 1.00 90.56 101 GLY A CA 1
ATOM 804 C C . GLY A 1 101 ? 3.249 8.563 8.163 1.00 90.56 101 GLY A C 1
ATOM 805 O O . GLY A 1 101 ? 2.317 9.241 7.729 1.00 90.56 101 GLY A O 1
ATOM 806 N N . PHE A 1 102 ? 4.501 9.022 8.233 1.00 89.25 102 PHE A N 1
ATOM 807 C CA . PHE A 1 102 ? 4.891 10.333 7.702 1.00 89.25 102 PHE A CA 1
ATOM 808 C C . PHE A 1 102 ? 4.631 10.443 6.191 1.00 89.25 102 PHE A C 1
ATOM 810 O O . PHE A 1 102 ? 3.985 11.392 5.746 1.00 89.25 102 PHE A O 1
ATOM 817 N N . ASP A 1 103 ? 5.078 9.455 5.409 1.00 90.62 103 ASP A N 1
ATOM 818 C CA . ASP A 1 103 ? 4.901 9.443 3.953 1.00 90.62 103 ASP A CA 1
ATOM 819 C C . ASP A 1 103 ? 3.420 9.425 3.561 1.00 90.62 103 ASP A C 1
ATOM 821 O O . ASP A 1 103 ? 3.009 10.130 2.638 1.00 90.62 103 ASP A O 1
ATOM 825 N N . ILE A 1 104 ? 2.620 8.620 4.269 1.00 90.25 104 ILE A N 1
ATOM 826 C CA . ILE A 1 104 ? 1.179 8.498 4.034 1.00 90.25 104 ILE A CA 1
ATOM 827 C C . ILE A 1 104 ? 0.486 9.837 4.289 1.00 90.25 104 ILE A C 1
ATOM 829 O O . ILE A 1 104 ? -0.238 10.316 3.419 1.00 90.25 104 ILE A O 1
ATOM 833 N N . LYS A 1 105 ? 0.735 10.467 5.445 1.00 88.62 105 LYS A N 1
ATOM 834 C CA . LYS A 1 105 ? 0.129 11.761 5.805 1.00 88.62 105 LYS A CA 1
ATOM 835 C C . LYS A 1 105 ? 0.502 12.850 4.803 1.00 88.62 105 LYS A C 1
ATOM 837 O O . LYS A 1 105 ? -0.385 13.504 4.268 1.00 88.62 105 LYS A O 1
ATOM 842 N N . LYS A 1 106 ? 1.788 12.964 4.463 1.00 89.38 106 LYS A N 1
ATOM 843 C CA . LYS A 1 106 ? 2.267 13.931 3.466 1.00 89.38 106 LYS A CA 1
ATOM 844 C C . LYS A 1 106 ? 1.595 13.741 2.106 1.00 89.38 106 LYS A C 1
ATOM 846 O O . LYS A 1 106 ? 1.336 14.708 1.402 1.00 89.38 106 LYS A O 1
ATOM 851 N N . ARG A 1 107 ? 1.318 12.496 1.711 1.00 85.50 107 ARG A N 1
ATOM 852 C CA . ARG A 1 107 ? 0.645 12.206 0.440 1.00 85.50 107 ARG A CA 1
ATOM 853 C C . ARG A 1 107 ? -0.848 12.535 0.473 1.00 85.50 107 ARG A C 1
ATOM 855 O O . ARG A 1 107 ? -1.377 12.924 -0.559 1.00 85.50 107 ARG A O 1
ATOM 862 N N . LEU A 1 108 ? -1.494 12.408 1.632 1.00 84.94 108 LEU A N 1
ATOM 863 C CA . LEU A 1 108 ? -2.891 12.801 1.841 1.00 84.94 108 LEU A CA 1
ATOM 864 C C . LEU A 1 108 ? -3.082 14.323 1.914 1.00 84.94 108 LEU A C 1
ATOM 866 O O . LEU A 1 108 ? -4.146 14.798 1.562 1.00 84.94 108 LEU A O 1
ATOM 870 N N . GLU A 1 109 ? -2.072 15.092 2.326 1.00 82.38 109 GLU A N 1
ATOM 871 C CA . GLU A 1 109 ? -2.115 16.568 2.282 1.00 82.38 109 GLU A CA 1
ATOM 872 C C . GLU A 1 109 ? -2.096 17.136 0.850 1.00 82.38 109 GLU A C 1
ATOM 874 O O . GLU A 1 109 ? -2.438 18.297 0.641 1.00 82.38 109 GLU A O 1
ATOM 879 N N . ILE A 1 110 ? -1.659 16.335 -0.127 1.00 58.22 110 ILE A N 1
ATOM 880 C CA . ILE A 1 110 ? -1.499 16.721 -1.540 1.00 58.22 110 ILE A CA 1
ATOM 881 C C . ILE A 1 110 ? -2.670 16.195 -2.402 1.00 58.22 110 ILE A C 1
ATOM 883 O O . ILE A 1 110 ? -2.770 16.553 -3.576 1.00 58.22 110 ILE A O 1
ATOM 887 N N . ALA A 1 111 ? -3.533 15.342 -1.838 1.00 56.34 111 ALA A N 1
ATOM 888 C CA . ALA A 1 111 ? -4.679 14.717 -2.505 1.00 56.34 111 ALA A CA 1
ATOM 889 C C . ALA A 1 111 ? -5.977 15.490 -2.238 1.00 56.34 111 ALA A C 1
ATOM 891 O O . ALA A 1 111 ? -6.790 15.586 -3.182 1.00 56.34 111 ALA A O 1
#

Radius of gyration: 15.95 Å; Cα contacts (8 Å, |Δi|>4): 135; chains: 1; bounding box: 42×29×37 Å

InterPro domains:
  IPR029278 Immunity protein 26 [PF15428] (2-76)

Secondary structure (DSSP, 8-state):
---B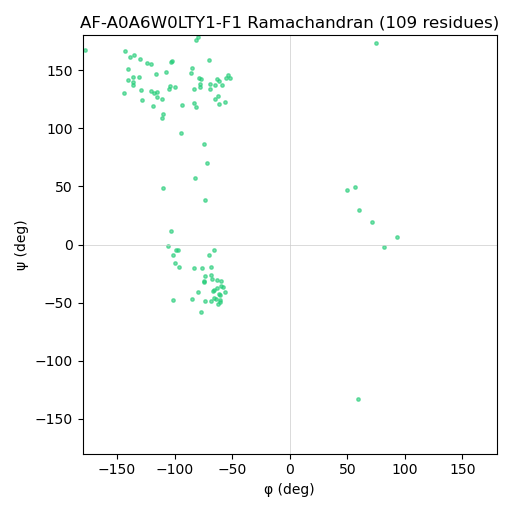S---SSS---HHHHHH--B-SS---B-HIIIIIS--STT---------TT----S-TT-EEEE--GGG-EEEETTS-EEE--HHHHHHSPBS--B-HHHHHHHHS--

Nearest PDB structures (foldseek):
  6j30-assembly1_H  TM=5.810E-01  e=5.503E+00  Saccharomyces cerevisiae S288C
  6u8t-assembly1_A  TM=2.348E-01  e=4.044E-01  Pasteurella multocida subsp. multocida str. Pm70
  8yqu-assembly1_G  TM=4.400E-01  e=4.845E+00  African swine fever virus
  6h3n-assembly1_B  TM=2.545E-01  e=2.257E+00  Pseudomonas aeruginosa PAO1
  7q5p-assembly1_C  TM=2.189E-01  e=7.566E+00  Pseudomonas protegens Pf-5